Protein AF-A0A9D1JVK9-F1 (afdb_monomer_lite)

Foldseek 3Di:
DFCQVPQDDCPPVPDPQVVPDDPVCVVVVHDRPDDPDDRGDDDPVVVVVVVVVVVVVDDDDDD

Radius of gyration: 16.06 Å; chains: 1; bounding box: 34×24×38 Å

Or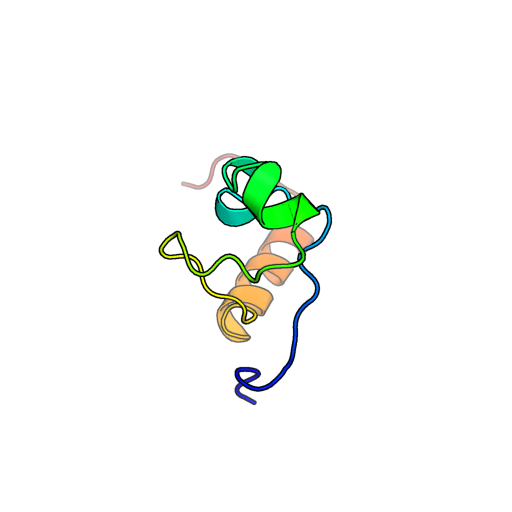ganism: NCBI:txid2840927

InterPro domains:
  IPR015422 Pyridoxal phosphate-dependent transferase, small domain [G3DSA:3.90.1150.10] (1-63)

Secondary structure (DSSP, 8-state):
---TTS----TTS--HHHHTS-HHHHHTTPPP--SS--SSPPPHHHHHHHHHHHTT-------

Sequence (63 aa):
MTHFDTRVDRSGMSTVKQAMTPAAIEESGLLSLWGAEFEFPTADFVIDAVVRWAKRGLYAYTV

Structure (mmCIF, N/CA/C/O backbone):
data_AF-A0A9D1JVK9-F1
#
_entry.id   AF-A0A9D1JVK9-F1
#
loop_
_atom_site.group_PDB
_atom_site.id
_atom_site.type_symbol
_atom_site.label_atom_id
_atom_site.label_alt_id
_atom_site.label_comp_id
_atom_site.label_asym_id
_atom_site.label_entity_id
_atom_site.label_seq_id
_atom_site.pdbx_PDB_ins_code
_atom_site.Cartn_x
_atom_site.Cartn_y
_atom_site.Cartn_z
_atom_site.occupancy
_atom_site.B_iso_or_equiv
_atom_site.auth_seq_id
_atom_site.auth_comp_id
_atom_site.auth_asym_id
_atom_site.auth_atom_id
_atom_site.pdbx_PDB_model_num
ATOM 1 N N . MET A 1 1 ? -5.406 -10.589 -12.174 1.00 58.06 1 MET A N 1
ATOM 2 C CA . MET A 1 1 ? -6.690 -10.955 -11.517 1.00 58.06 1 MET A CA 1
ATOM 3 C C . MET A 1 1 ? -6.904 -9.921 -10.428 1.00 58.06 1 MET A C 1
ATOM 5 O O . MET A 1 1 ? -5.932 -9.569 -9.785 1.00 58.06 1 MET A O 1
ATOM 9 N N . THR A 1 2 ? -8.085 -9.327 -10.269 1.00 70.19 2 THR A N 1
ATOM 10 C CA . THR A 1 2 ? -8.241 -8.209 -9.321 1.00 70.19 2 THR A CA 1
ATOM 11 C C . THR A 1 2 ? -8.344 -8.730 -7.885 1.00 70.19 2 THR A C 1
ATOM 13 O O . THR A 1 2 ? -9.274 -9.465 -7.571 1.00 70.19 2 THR A O 1
ATOM 16 N N . HIS A 1 3 ? -7.397 -8.368 -7.017 1.00 83.00 3 HIS A N 1
ATOM 17 C CA . HIS A 1 3 ? -7.255 -8.901 -5.652 1.00 83.00 3 HIS A CA 1
ATOM 18 C C . HIS A 1 3 ? -8.076 -8.144 -4.584 1.00 83.00 3 HIS A C 1
ATOM 20 O O . HIS A 1 3 ? -7.660 -8.063 -3.432 1.00 83.00 3 HIS A O 1
ATOM 26 N N . PHE A 1 4 ? -9.235 -7.579 -4.942 1.00 91.62 4 PHE A N 1
ATOM 27 C CA . PHE A 1 4 ? -10.017 -6.722 -4.034 1.00 91.62 4 PHE A CA 1
ATOM 28 C C . PHE A 1 4 ? -10.631 -7.468 -2.839 1.00 91.62 4 PHE A C 1
ATOM 30 O O . PHE A 1 4 ? -10.773 -6.877 -1.776 1.00 91.62 4 PHE A O 1
ATOM 37 N N . ASP A 1 5 ? -10.932 -8.761 -2.984 1.00 92.56 5 ASP A N 1
ATOM 38 C CA . ASP A 1 5 ? -11.509 -9.584 -1.906 1.00 92.56 5 ASP A CA 1
ATOM 39 C C . ASP A 1 5 ? -10.444 -10.222 -0.997 1.00 92.56 5 ASP A C 1
ATOM 41 O O . ASP A 1 5 ? -10.754 -10.967 -0.066 1.00 92.56 5 ASP A O 1
ATOM 45 N N . THR A 1 6 ? -9.161 -9.981 -1.278 1.00 90.62 6 THR A N 1
ATOM 46 C CA . THR A 1 6 ? -8.058 -10.569 -0.514 1.00 90.62 6 THR A CA 1
ATOM 47 C C . THR A 1 6 ? -7.707 -9.672 0.663 1.00 90.62 6 THR A C 1
ATOM 49 O O . THR A 1 6 ? -7.260 -8.543 0.480 1.00 90.62 6 THR A O 1
ATOM 52 N N . ARG A 1 7 ? -7.844 -10.193 1.886 1.00 88.00 7 ARG A N 1
ATOM 53 C CA . ARG A 1 7 ? -7.352 -9.506 3.084 1.00 88.00 7 ARG A CA 1
ATOM 54 C C . ARG A 1 7 ? -5.827 -9.394 3.024 1.00 88.00 7 ARG A C 1
ATOM 56 O O . ARG A 1 7 ? -5.137 -10.409 2.971 1.00 88.00 7 ARG A O 1
ATOM 63 N N . VAL A 1 8 ? -5.317 -8.169 3.105 1.00 89.12 8 VAL A N 1
ATOM 64 C CA . VAL A 1 8 ? -3.882 -7.878 3.200 1.00 89.12 8 VAL A CA 1
ATOM 65 C C . VAL A 1 8 ? -3.541 -7.489 4.634 1.00 89.12 8 VAL A C 1
ATOM 67 O O . VAL A 1 8 ? -4.154 -6.580 5.193 1.00 89.12 8 VAL A O 1
ATOM 70 N N . ASP A 1 9 ? -2.559 -8.165 5.233 1.00 88.75 9 ASP A N 1
ATOM 71 C CA . ASP A 1 9 ? -1.952 -7.680 6.471 1.00 88.75 9 ASP A CA 1
ATOM 72 C C . ASP A 1 9 ? -0.985 -6.536 6.149 1.00 88.75 9 ASP A C 1
ATOM 74 O O . ASP A 1 9 ? -0.070 -6.679 5.339 1.00 88.75 9 ASP A O 1
ATOM 78 N N . ARG A 1 10 ? -1.226 -5.387 6.777 1.00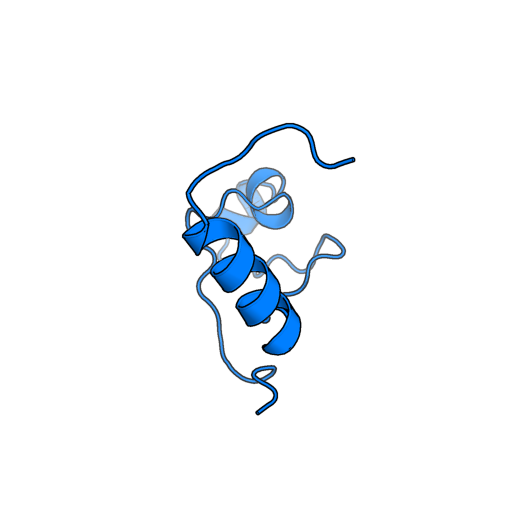 87.69 10 ARG A N 1
ATOM 79 C CA . ARG A 1 10 ? -0.439 -4.162 6.614 1.00 87.69 10 ARG A CA 1
ATOM 80 C C . ARG A 1 10 ? 0.410 -3.867 7.851 1.00 87.69 10 ARG A C 1
ATOM 82 O O . ARG A 1 10 ? 0.951 -2.768 7.963 1.00 87.69 10 ARG A O 1
ATOM 89 N N . SER A 1 11 ? 0.481 -4.777 8.823 1.00 86.31 11 SER A N 1
ATOM 90 C CA . SER A 1 11 ? 1.298 -4.600 10.024 1.00 86.31 11 SER A CA 1
ATOM 91 C C . SER A 1 11 ? 2.765 -4.317 9.652 1.00 86.31 11 SER A C 1
ATOM 93 O O . SER A 1 11 ? 3.331 -4.921 8.743 1.00 86.31 11 SER A O 1
ATOM 95 N N . GLY A 1 12 ? 3.369 -3.307 10.287 1.00 86.75 12 GLY A N 1
ATOM 96 C CA . GLY A 1 12 ? 4.760 -2.911 10.028 1.00 86.75 12 GLY A CA 1
ATOM 97 C C . GLY A 1 12 ? 5.031 -2.184 8.699 1.00 86.75 12 GLY A C 1
ATOM 98 O O . GLY A 1 12 ? 6.176 -1.822 8.448 1.00 86.75 12 GLY A O 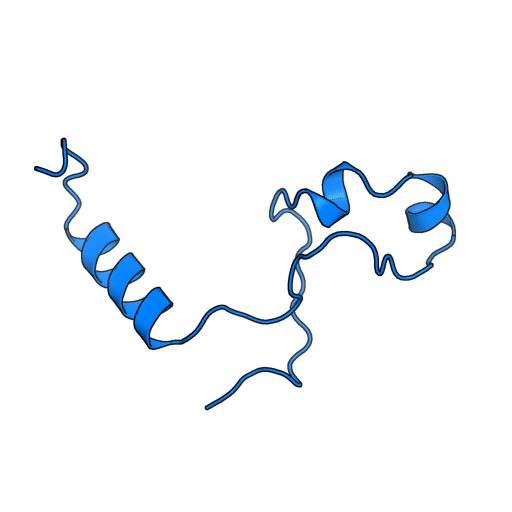1
ATOM 99 N N . MET A 1 13 ? 4.020 -1.910 7.863 1.00 89.38 13 MET A N 1
ATOM 100 C CA . MET A 1 13 ? 4.196 -1.215 6.572 1.00 89.38 13 MET A CA 1
ATOM 101 C C . MET A 1 13 ? 4.243 0.323 6.678 1.00 89.38 13 MET A C 1
ATOM 103 O O . MET A 1 13 ? 4.130 1.010 5.665 1.00 89.38 13 MET A O 1
ATOM 107 N N . SER A 1 14 ? 4.400 0.869 7.890 1.00 87.19 14 SER A N 1
ATOM 108 C CA . SER A 1 14 ? 4.512 2.314 8.167 1.00 87.19 14 SER A CA 1
ATOM 109 C C . SER A 1 14 ? 3.435 3.170 7.483 1.00 87.19 14 SER A C 1
ATOM 111 O O . SER A 1 14 ? 3.724 4.229 6.928 1.00 87.19 14 SER A O 1
ATOM 113 N N . THR A 1 15 ? 2.186 2.702 7.483 1.00 90.12 15 THR A N 1
ATOM 114 C CA . THR A 1 15 ? 1.075 3.400 6.817 1.00 90.12 15 THR A CA 1
ATOM 115 C C . THR A 1 15 ? 0.631 4.613 7.635 1.00 90.12 15 THR A C 1
ATOM 117 O O . THR A 1 15 ? 0.651 4.559 8.866 1.00 90.12 15 THR A O 1
ATOM 120 N N . VAL A 1 16 ? 0.202 5.704 6.987 1.00 91.94 16 VAL A N 1
ATOM 121 C CA . VAL A 1 16 ? -0.294 6.888 7.716 1.00 91.94 16 VAL A CA 1
ATOM 122 C C . VAL A 1 16 ? -1.601 6.544 8.426 1.00 91.94 16 VAL A C 1
ATOM 124 O O . VAL A 1 16 ? -1.769 6.910 9.591 1.00 91.94 16 VAL A O 1
ATOM 127 N N . LYS A 1 17 ? -2.464 5.749 7.778 1.00 92.00 17 LYS A N 1
ATOM 128 C CA . LYS A 1 17 ? -3.664 5.169 8.391 1.00 92.00 17 LYS A CA 1
ATOM 129 C C . LYS A 1 17 ? -3.373 4.459 9.719 1.00 92.00 17 LYS A C 1
ATOM 131 O O . LYS A 1 17 ? -4.101 4.666 10.680 1.00 92.00 17 LYS A O 1
ATOM 136 N N . GLN A 1 18 ? -2.327 3.641 9.819 1.00 88.50 18 GLN A N 1
ATOM 137 C CA . GLN A 1 18 ? -1.960 3.026 11.105 1.00 88.50 18 GLN A CA 1
ATOM 138 C C . GLN A 1 18 ? -1.314 4.048 12.038 1.00 88.50 18 GLN A C 1
ATOM 140 O O . GLN A 1 18 ? -1.764 4.212 13.16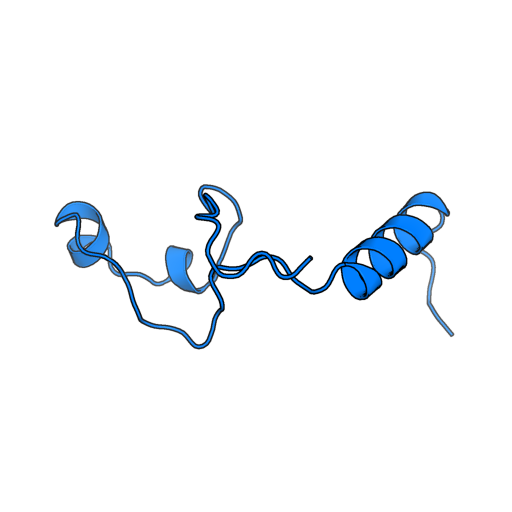2 1.00 88.50 18 GLN A O 1
ATOM 145 N N . ALA A 1 19 ? -0.322 4.800 11.555 1.00 90.25 19 ALA A N 1
ATOM 146 C CA . ALA A 1 19 ? 0.469 5.699 12.390 1.00 90.25 19 ALA A CA 1
ATOM 147 C C . ALA A 1 19 ? -0.361 6.777 13.103 1.00 90.25 19 ALA A C 1
ATOM 149 O O . ALA A 1 19 ? 0.026 7.208 14.186 1.00 90.25 19 ALA A O 1
ATOM 150 N N . MET A 1 20 ? -1.474 7.227 12.511 1.00 93.06 20 MET A N 1
ATOM 151 C CA . MET A 1 20 ? -2.356 8.224 13.131 1.00 93.06 20 MET A CA 1
ATOM 152 C C . MET A 1 20 ? -3.697 7.645 13.609 1.00 93.06 20 MET A C 1
ATOM 154 O O . MET A 1 20 ? -4.561 8.419 14.025 1.00 93.06 20 MET A O 1
ATOM 158 N N . THR A 1 21 ? -3.906 6.318 13.564 1.00 92.31 21 THR A N 1
ATOM 159 C CA . THR A 1 21 ? -5.061 5.733 14.263 1.00 92.31 21 THR A CA 1
ATOM 160 C C . THR A 1 21 ? -4.855 5.967 15.764 1.00 92.31 21 THR A C 1
ATOM 162 O O . THR A 1 21 ? -3.800 5.624 16.291 1.00 92.31 21 THR A O 1
ATOM 165 N N . PRO A 1 22 ? -5.819 6.572 16.483 1.00 93.81 22 PRO A N 1
ATOM 166 C CA . PRO A 1 22 ? -5.671 6.764 17.920 1.00 93.81 22 PRO A CA 1
ATOM 167 C C . PRO A 1 22 ? -5.543 5.421 18.644 1.00 93.81 22 PRO A C 1
ATOM 169 O O . PRO A 1 22 ? -6.332 4.515 18.379 1.00 93.81 22 PRO A O 1
ATOM 172 N N . ALA A 1 23 ? -4.636 5.330 19.621 1.00 92.94 23 ALA A N 1
ATOM 173 C CA . ALA A 1 23 ? -4.412 4.109 20.402 1.00 92.94 23 ALA A CA 1
ATOM 174 C C . ALA A 1 23 ? -5.711 3.533 20.995 1.00 92.94 23 ALA A C 1
ATOM 176 O O . ALA A 1 23 ? -5.936 2.335 20.926 1.00 92.94 23 ALA A O 1
ATOM 177 N N . ALA A 1 24 ? -6.638 4.382 21.458 1.00 95.69 24 ALA A N 1
ATOM 178 C CA . ALA A 1 24 ? -7.937 3.937 21.977 1.00 95.69 24 ALA A CA 1
ATOM 179 C C . ALA A 1 24 ? -8.794 3.162 20.947 1.00 95.69 24 ALA A C 1
ATOM 181 O O . ALA A 1 24 ? -9.583 2.292 21.317 1.00 95.69 24 ALA A O 1
ATOM 182 N N . ILE A 1 25 ? -8.660 3.459 19.650 1.00 94.25 25 ILE A N 1
ATOM 183 C CA . ILE A 1 25 ? -9.344 2.719 18.579 1.00 94.25 25 ILE A CA 1
ATOM 184 C C . ILE A 1 25 ? -8.653 1.372 18.341 1.00 94.25 25 ILE A C 1
ATOM 186 O O . ILE A 1 25 ? -9.333 0.359 18.213 1.00 94.25 25 ILE A O 1
ATOM 190 N N . GLU A 1 26 ? -7.320 1.340 18.344 1.00 88.56 26 GLU A N 1
ATOM 191 C CA . GLU A 1 26 ? -6.553 0.097 18.181 1.00 88.56 26 GLU A CA 1
ATOM 192 C C . GLU A 1 26 ? -6.758 -0.862 19.365 1.00 88.56 26 GLU A C 1
ATOM 194 O O . GLU A 1 26 ? -7.092 -2.031 19.176 1.00 88.56 26 GLU A O 1
ATOM 199 N N . GLU A 1 27 ? -6.635 -0.354 20.592 1.00 94.06 27 GLU A N 1
ATOM 200 C CA . GLU A 1 27 ? -6.771 -1.108 21.845 1.00 94.06 27 GLU A CA 1
ATOM 201 C C . GLU A 1 27 ? -8.197 -1.627 22.078 1.00 94.06 27 GLU A C 1
ATOM 203 O O . GLU A 1 27 ? -8.385 -2.649 22.737 1.00 94.06 27 GLU A O 1
ATOM 208 N N . SER A 1 28 ? -9.213 -0.966 21.511 1.00 95.56 28 SER A N 1
ATOM 209 C CA . SER A 1 28 ? -10.606 -1.439 21.566 1.00 95.56 28 SER A CA 1
ATOM 210 C C . SER A 1 28 ? -10.913 -2.562 20.568 1.00 95.56 28 SER A C 1
ATOM 212 O O . SER A 1 28 ? -12.026 -3.091 20.568 1.00 95.56 28 SER A O 1
ATOM 214 N N . GLY A 1 29 ? -9.949 -2.941 19.720 1.00 90.75 29 GLY A N 1
ATOM 215 C CA . GLY A 1 29 ? -10.127 -3.960 18.685 1.00 90.75 29 GLY A CA 1
ATOM 216 C C . GLY A 1 29 ? -11.036 -3.516 17.535 1.00 90.75 29 GLY A C 1
ATOM 217 O O . GLY A 1 29 ? -11.492 -4.354 16.752 1.00 90.75 29 GLY A O 1
ATOM 218 N N . LEU A 1 30 ? -11.325 -2.215 17.430 1.00 90.50 30 LEU A N 1
ATOM 219 C CA . LEU A 1 30 ? -12.144 -1.660 16.361 1.00 90.50 30 LEU A CA 1
ATOM 220 C C . LEU A 1 30 ? -11.350 -1.540 15.060 1.00 90.50 30 LEU A C 1
ATOM 222 O O . LEU A 1 30 ? -10.153 -1.253 15.040 1.00 90.50 30 LEU A O 1
ATOM 226 N N . LEU A 1 31 ? -12.053 -1.707 13.940 1.00 86.88 31 LEU A N 1
ATOM 227 C CA . LEU A 1 31 ? -11.483 -1.435 12.629 1.00 86.88 31 LEU A CA 1
ATOM 228 C C . LEU A 1 31 ? -11.473 0.067 12.367 1.00 86.88 31 LEU A C 1
ATOM 230 O O . LEU A 1 31 ? -12.505 0.738 12.346 1.00 86.88 31 LEU A O 1
ATOM 234 N N . SER A 1 32 ? -10.281 0.574 12.102 1.00 87.69 32 SER A N 1
ATOM 235 C CA . SER A 1 32 ? -10.079 1.913 11.585 1.00 87.69 32 SER A CA 1
ATOM 236 C C . SER A 1 32 ? -10.513 1.976 10.115 1.00 87.69 32 SER A C 1
ATOM 238 O O . SER A 1 32 ? -9.973 1.270 9.266 1.00 87.69 32 SER A O 1
ATOM 240 N N . LEU A 1 33 ? -11.481 2.839 9.799 1.00 91.75 33 LEU A N 1
ATOM 241 C CA . LEU A 1 33 ? -11.945 3.119 8.429 1.00 91.75 33 LEU A CA 1
ATOM 242 C C . LEU A 1 33 ? -11.627 4.559 7.995 1.00 91.75 33 LEU A C 1
ATOM 244 O O . LEU A 1 33 ? -12.228 5.076 7.056 1.00 91.75 33 LEU A O 1
ATOM 248 N N . TRP A 1 34 ? -10.707 5.226 8.696 1.00 90.75 34 TRP A N 1
ATOM 249 C CA . TRP A 1 34 ? -10.278 6.580 8.351 1.00 90.75 34 TRP A CA 1
ATOM 250 C C . TRP A 1 34 ? -9.145 6.562 7.317 1.00 90.75 34 TRP A C 1
ATOM 252 O O . TRP A 1 34 ? -8.520 5.529 7.070 1.00 90.75 34 TRP A O 1
ATOM 262 N N . GLY A 1 35 ? -8.872 7.736 6.746 1.00 88.31 35 GLY A N 1
ATOM 263 C CA . GLY A 1 35 ? -7.815 7.933 5.761 1.00 88.31 35 GLY A CA 1
ATOM 264 C C . GLY A 1 35 ? -8.236 7.452 4.374 1.00 88.31 35 GLY A C 1
ATOM 265 O O . GLY A 1 35 ? -8.834 6.393 4.211 1.00 88.31 35 GLY A O 1
ATOM 266 N N . ALA A 1 36 ? -7.914 8.235 3.347 1.00 92.56 36 ALA A N 1
ATOM 267 C CA . ALA A 1 36 ? -8.158 7.860 1.955 1.00 92.56 36 ALA A CA 1
ATOM 268 C C . ALA A 1 36 ? -7.050 6.918 1.442 1.00 92.56 36 ALA A C 1
ATOM 270 O O . ALA A 1 36 ? -6.385 7.199 0.447 1.00 92.56 36 ALA A O 1
ATOM 271 N N . GLU A 1 37 ? -6.828 5.816 2.159 1.00 91.00 37 GLU A N 1
ATOM 272 C CA . GLU A 1 37 ? -5.872 4.766 1.817 1.00 91.00 37 GLU A CA 1
ATOM 273 C C . GLU A 1 37 ? -6.597 3.443 1.594 1.00 91.00 37 GLU A C 1
ATOM 275 O O . GLU A 1 37 ? -7.439 3.033 2.393 1.00 91.00 37 GLU A O 1
ATOM 280 N N . PHE A 1 38 ? -6.221 2.741 0.533 1.00 91.62 38 PHE A N 1
ATOM 281 C CA . PHE A 1 38 ? -6.829 1.469 0.178 1.00 91.62 38 PHE A CA 1
ATOM 282 C C . PHE A 1 38 ? -6.194 0.284 0.915 1.00 91.62 38 PHE A C 1
ATOM 284 O O . PHE A 1 38 ? -5.022 0.308 1.287 1.00 91.62 38 PHE A O 1
ATOM 291 N N . GLU A 1 39 ? -6.977 -0.778 1.101 1.00 90.50 39 GLU A N 1
ATOM 292 C CA . GLU A 1 39 ? -6.575 -2.021 1.783 1.00 90.50 39 GLU A CA 1
ATOM 293 C C . GLU A 1 39 ? -6.344 -3.184 0.806 1.00 90.50 39 GLU A C 1
ATOM 295 O O . GLU A 1 39 ? -6.348 -4.347 1.199 1.00 90.50 39 GLU A O 1
ATOM 300 N N . PHE A 1 40 ? -6.109 -2.867 -0.469 1.00 92.38 40 PHE A N 1
ATOM 301 C CA . PHE A 1 40 ? -5.799 -3.823 -1.529 1.00 92.38 40 PHE A CA 1
ATOM 302 C C . PHE A 1 40 ? -4.437 -3.510 -2.173 1.00 92.38 40 PHE A C 1
ATOM 304 O O . PHE A 1 40 ? -4.000 -2.354 -2.158 1.00 92.38 40 PHE A O 1
ATOM 311 N N . PRO A 1 41 ? -3.751 -4.507 -2.763 1.00 92.25 41 PRO A N 1
ATOM 312 C CA . PRO A 1 41 ? -2.512 -4.278 -3.500 1.00 92.25 41 PRO A CA 1
ATOM 313 C C . PRO A 1 41 ? -2.736 -3.354 -4.702 1.00 92.25 41 PRO A C 1
ATOM 315 O O . PRO A 1 41 ? -3.789 -3.395 -5.337 1.00 92.25 41 PRO A O 1
ATOM 318 N N . THR A 1 42 ? -1.732 -2.548 -5.057 1.00 93.38 42 THR A N 1
ATOM 319 C CA . THR A 1 42 ? -1.783 -1.769 -6.306 1.00 93.38 42 THR A CA 1
ATOM 320 C C . THR A 1 42 ? -1.839 -2.691 -7.532 1.00 93.38 42 THR A C 1
ATOM 322 O O . THR A 1 42 ? -1.586 -3.890 -7.435 1.00 93.38 42 THR A O 1
ATOM 325 N N . ALA A 1 43 ? -2.176 -2.143 -8.698 1.00 94.00 43 ALA A N 1
ATOM 326 C CA . ALA A 1 43 ? -2.353 -2.935 -9.910 1.00 94.00 43 ALA A CA 1
ATOM 327 C C . ALA A 1 43 ? -1.061 -3.654 -10.347 1.00 94.00 43 ALA A C 1
ATOM 329 O O . ALA A 1 43 ? 0.026 -3.075 -10.293 1.00 94.00 43 ALA A O 1
ATOM 330 N N . ASP A 1 44 ? -1.197 -4.880 -10.866 1.00 94.69 44 ASP A N 1
ATOM 331 C CA . ASP A 1 44 ? -0.078 -5.751 -11.266 1.00 94.69 44 ASP A CA 1
ATOM 332 C C . ASP A 1 44 ? 0.928 -5.042 -12.188 1.00 94.69 44 ASP A C 1
ATOM 334 O O . ASP A 1 44 ? 2.136 -5.102 -11.978 1.00 94.69 44 ASP A O 1
ATOM 338 N N . PHE A 1 45 ? 0.445 -4.270 -13.167 1.00 96.19 45 PHE A N 1
ATOM 339 C CA . PHE A 1 45 ? 1.319 -3.552 -14.099 1.00 96.19 45 PHE A CA 1
ATOM 340 C C . PHE A 1 45 ? 2.155 -2.445 -13.428 1.00 96.19 45 PHE A C 1
ATOM 342 O O . PHE A 1 45 ? 3.234 -2.108 -13.924 1.00 96.19 45 PHE A O 1
ATOM 349 N N . VAL A 1 46 ? 1.679 -1.879 -12.310 1.00 97.00 46 VAL A N 1
ATOM 350 C CA . VAL A 1 46 ? 2.438 -0.919 -11.491 1.00 97.00 46 VAL A CA 1
ATOM 351 C C . VAL A 1 46 ? 3.522 -1.662 -10.718 1.00 97.00 46 VAL A C 1
ATOM 353 O O . VAL A 1 46 ? 4.676 -1.232 -10.735 1.00 97.00 46 VAL A O 1
ATOM 356 N N . ILE A 1 47 ? 3.179 -2.802 -10.105 1.00 96.56 47 ILE A N 1
ATOM 357 C CA . ILE A 1 47 ? 4.136 -3.675 -9.407 1.00 96.56 47 ILE A CA 1
ATOM 358 C C . ILE A 1 47 ? 5.259 -4.085 -10.364 1.00 96.56 47 ILE A C 1
ATOM 360 O O . ILE A 1 47 ? 6.436 -3.885 -10.058 1.00 96.56 47 ILE A O 1
ATOM 364 N N . ASP A 1 48 ? 4.913 -4.569 -11.556 1.00 97.75 48 ASP A N 1
ATOM 365 C CA . ASP A 1 48 ? 5.878 -4.983 -12.573 1.00 97.75 48 ASP A CA 1
ATOM 366 C C . ASP A 1 48 ? 6.806 -3.841 -12.990 1.00 97.75 48 ASP A C 1
ATOM 368 O O . ASP A 1 48 ? 8.014 -4.037 -13.149 1.00 97.75 48 ASP A O 1
ATOM 372 N 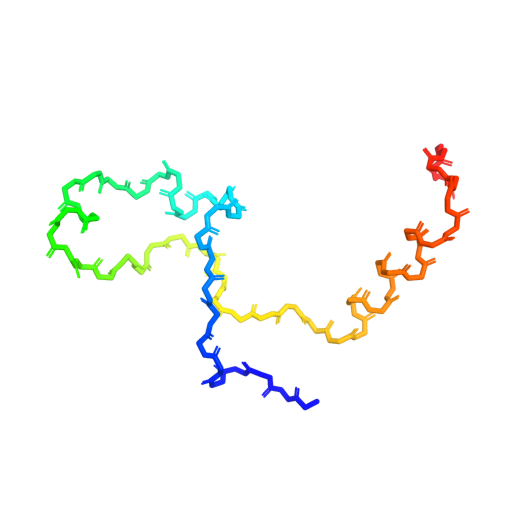N . ALA A 1 49 ? 6.267 -2.632 -13.169 1.00 97.94 49 ALA A N 1
ATOM 373 C CA . ALA A 1 49 ? 7.067 -1.464 -13.517 1.00 97.94 49 ALA A CA 1
ATOM 374 C C . ALA A 1 49 ? 8.078 -1.115 -12.415 1.00 97.94 49 ALA A C 1
ATOM 376 O O . ALA A 1 49 ? 9.259 -0.918 -12.721 1.00 97.94 49 ALA A O 1
ATOM 377 N N . VAL A 1 50 ? 7.641 -1.107 -11.152 1.00 97.38 50 VAL A N 1
ATOM 378 C CA . VAL A 1 50 ? 8.505 -0.839 -9.992 1.00 97.38 50 VAL A CA 1
ATOM 379 C C . VAL A 1 50 ? 9.577 -1.920 -9.850 1.00 97.38 50 VAL A C 1
ATOM 381 O O . VAL A 1 50 ? 10.756 -1.593 -9.724 1.00 97.38 50 VAL A O 1
ATOM 384 N N . VAL A 1 51 ? 9.213 -3.202 -9.950 1.00 98.00 51 VAL A N 1
ATOM 385 C CA . VAL A 1 51 ? 10.163 -4.324 -9.855 1.00 98.00 51 VAL A CA 1
ATOM 386 C C . VAL A 1 51 ? 11.194 -4.277 -10.982 1.00 98.00 51 VAL A C 1
ATOM 388 O O . VAL A 1 51 ? 12.387 -4.455 -10.728 1.00 98.00 51 VAL A O 1
ATOM 391 N N . ARG A 1 52 ? 10.772 -4.019 -12.229 1.00 96.94 52 ARG A N 1
ATOM 392 C CA . ARG A 1 52 ? 11.702 -3.870 -13.361 1.00 96.94 52 ARG A CA 1
ATOM 393 C C . ARG A 1 52 ? 12.691 -2.734 -13.134 1.00 96.94 52 ARG A C 1
ATOM 395 O O . ARG A 1 52 ? 13.859 -2.887 -13.482 1.00 96.94 52 ARG A O 1
ATOM 402 N N . TRP A 1 53 ? 12.234 -1.611 -12.582 1.00 95.94 53 TRP A N 1
ATOM 403 C CA . TRP A 1 53 ? 13.102 -0.477 -12.282 1.00 95.94 53 TRP A CA 1
ATOM 404 C C . TRP A 1 53 ? 14.073 -0.802 -11.141 1.00 95.94 53 TRP A C 1
ATOM 406 O O . TRP A 1 53 ? 15.277 -0.630 -11.313 1.00 95.94 53 TRP A O 1
ATOM 416 N N . ALA A 1 54 ? 13.582 -1.378 -10.040 1.00 97.00 54 ALA A N 1
ATOM 417 C CA . ALA A 1 54 ? 14.403 -1.795 -8.903 1.00 97.00 54 ALA A CA 1
ATOM 418 C C . ALA A 1 54 ? 15.520 -2.770 -9.325 1.00 97.00 54 ALA A C 1
ATOM 420 O O . ALA A 1 54 ? 16.682 -2.605 -8.963 1.00 97.00 54 ALA A O 1
ATOM 421 N N . LYS A 1 55 ? 15.206 -3.743 -10.189 1.00 97.62 55 LYS A N 1
ATOM 422 C CA . LYS A 1 55 ? 16.184 -4.718 -10.705 1.00 97.62 55 LYS A CA 1
ATOM 423 C C . LYS A 1 55 ? 17.323 -4.111 -11.530 1.00 97.62 55 LYS A C 1
ATOM 425 O O . LYS A 1 55 ? 18.314 -4.800 -11.751 1.00 97.62 55 LYS A O 1
ATOM 430 N N . ARG A 1 56 ? 17.222 -2.856 -11.984 1.00 95.69 56 ARG A N 1
ATOM 431 C CA . ARG A 1 56 ? 18.331 -2.182 -12.684 1.00 95.69 56 ARG A CA 1
ATOM 432 C C . ARG A 1 56 ? 19.525 -1.928 -11.767 1.00 95.69 56 ARG A C 1
ATOM 434 O O . ARG A 1 56 ? 20.630 -1.772 -12.272 1.00 95.69 56 ARG A O 1
ATOM 441 N N . GLY A 1 57 ? 19.310 -1.861 -10.449 1.00 95.38 57 GLY A N 1
ATOM 442 C CA . GLY A 1 57 ? 20.375 -1.714 -9.452 1.00 95.38 57 GLY A CA 1
ATOM 443 C C . GLY A 1 57 ? 21.126 -0.377 -9.482 1.00 95.38 57 GLY A C 1
ATOM 444 O O . GLY A 1 57 ? 22.051 -0.193 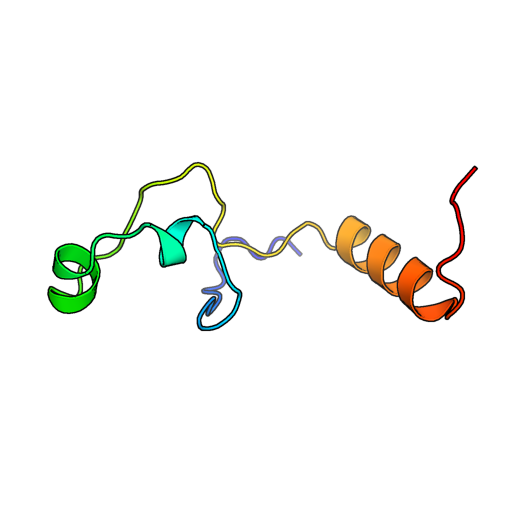-8.697 1.00 95.38 57 GLY A O 1
ATOM 445 N N . LEU A 1 58 ? 20.737 0.558 -10.355 1.00 93.06 58 LEU A N 1
ATOM 446 C CA . LEU A 1 58 ? 21.308 1.897 -10.455 1.00 93.06 58 LEU A CA 1
ATOM 447 C C . LEU A 1 58 ? 20.213 2.942 -10.230 1.00 93.06 58 LEU A C 1
ATOM 449 O O . LEU A 1 58 ? 19.363 3.160 -11.091 1.00 93.06 58 LEU A O 1
ATOM 453 N N . TYR A 1 59 ? 20.260 3.595 -9.070 1.00 95.00 59 TYR A N 1
ATOM 454 C CA . TYR A 1 59 ? 19.252 4.554 -8.601 1.00 95.00 59 TYR A CA 1
ATOM 455 C C . TYR A 1 59 ? 19.772 5.996 -8.684 1.00 95.00 59 TYR A C 1
ATOM 457 O O . TYR A 1 59 ? 19.843 6.711 -7.688 1.00 95.00 59 TYR A O 1
ATOM 465 N N . ALA A 1 60 ? 20.216 6.394 -9.877 1.00 92.56 60 ALA A N 1
ATOM 466 C CA . ALA A 1 60 ? 20.694 7.748 -10.153 1.00 92.56 60 ALA A CA 1
ATOM 467 C C . ALA A 1 60 ? 19.530 8.719 -10.432 1.00 92.56 60 ALA A C 1
ATOM 469 O O . ALA A 1 60 ? 18.360 8.329 -10.451 1.00 92.56 60 ALA A O 1
ATOM 470 N N . TYR A 1 61 ? 19.857 9.991 -10.682 1.00 94.38 61 TYR A N 1
ATOM 471 C CA . TYR A 1 61 ? 18.881 10.977 -11.141 1.00 94.38 61 TYR A CA 1
ATOM 472 C C . TYR A 1 61 ? 18.133 10.471 -12.380 1.00 94.38 61 TYR A C 1
ATOM 474 O O . TYR A 1 61 ? 18.743 10.031 -13.355 1.00 94.38 61 TYR A O 1
ATOM 482 N N . THR A 1 62 ? 16.803 10.536 -12.321 1.00 91.19 62 THR A N 1
ATOM 483 C CA . THR A 1 62 ? 15.935 10.286 -13.476 1.00 91.19 62 THR A CA 1
ATOM 484 C C . THR A 1 62 ? 15.784 11.605 -14.227 1.00 91.19 62 THR A C 1
ATOM 486 O O . THR A 1 62 ? 15.356 12.588 -13.623 1.00 91.19 62 THR A O 1
ATOM 489 N N . VAL A 1 63 ? 16.187 11.629 -15.499 1.00 82.44 63 VAL A N 1
ATOM 490 C CA . VAL A 1 63 ? 16.082 12.786 -16.407 1.00 82.44 63 VAL A CA 1
ATOM 491 C C . VAL A 1 63 ? 14.976 12.590 -17.429 1.00 82.44 63 VAL A C 1
ATOM 493 O O . VAL A 1 63 ? 14.721 11.417 -17.790 1.00 82.44 63 VAL A O 1
#

pLDDT: mean 91.26, std 6.17, range [58.06, 98.0]